Protein AF-A0A846Q2V3-F1 (afdb_monomer_lite)

Sequence (89 aa):
KNMAFMGTSVLNGRGSGIVADTGAKTVLGQIAHSVGSVSPAKAPIQVKIIKFAQFIGYLTLAGAAAIFILGLFIGTSISEIFRTAVSAA

Structure (mmCIF, N/CA/C/O backbone):
data_AF-A0A846Q2V3-F1
#
_entry.id   AF-A0A846Q2V3-F1
#
loop_
_atom_site.group_PDB
_atom_site.id
_atom_site.type_symbol
_atom_site.label_atom_id
_atom_site.label_alt_id
_atom_site.label_comp_id
_atom_site.label_asym_id
_atom_site.label_entity_id
_atom_site.label_seq_id
_atom_site.pdbx_PDB_ins_code
_atom_site.Cartn_x
_atom_site.Cartn_y
_atom_site.Cartn_z
_atom_site.occupancy
_atom_site.B_iso_or_equiv
_atom_site.auth_seq_id
_atom_site.auth_comp_id
_atom_site.auth_asym_id
_atom_site.auth_atom_id
_atom_site.pdbx_PDB_model_num
ATOM 1 N N . LYS A 1 1 ? 22.163 -5.717 -34.984 1.00 66.00 1 LYS A N 1
ATOM 2 C CA . LYS A 1 1 ? 21.410 -4.951 -33.955 1.00 66.00 1 LYS A CA 1
ATOM 3 C C . LYS A 1 1 ? 21.060 -3.591 -34.552 1.00 66.00 1 LYS A C 1
ATOM 5 O O . LYS A 1 1 ? 21.975 -2.918 -34.995 1.00 66.00 1 LYS A O 1
ATOM 10 N N . ASN A 1 2 ? 19.777 -3.241 -34.633 1.00 88.44 2 ASN A N 1
ATOM 11 C CA . ASN A 1 2 ? 19.246 -2.098 -35.398 1.00 88.44 2 ASN A CA 1
ATOM 12 C C . ASN A 1 2 ? 18.326 -1.175 -34.567 1.00 88.44 2 ASN A C 1
ATOM 14 O O . ASN A 1 2 ? 17.579 -0.390 -35.138 1.00 88.44 2 ASN A O 1
ATOM 18 N N . MET A 1 3 ? 18.366 -1.270 -33.236 1.00 92.00 3 MET A N 1
ATOM 19 C CA . MET A 1 3 ? 17.560 -0.448 -32.329 1.00 92.00 3 MET A CA 1
ATOM 20 C C . MET A 1 3 ? 18.446 0.297 -31.335 1.00 92.00 3 MET A C 1
ATOM 22 O O . MET A 1 3 ? 19.395 -0.277 -30.796 1.00 92.00 3 MET A O 1
ATOM 26 N N . ALA A 1 4 ? 18.088 1.552 -31.070 1.00 92.81 4 ALA A N 1
ATOM 27 C CA . ALA A 1 4 ? 18.615 2.366 -29.983 1.00 92.81 4 ALA A CA 1
ATOM 28 C C . ALA A 1 4 ? 17.507 2.593 -28.944 1.00 92.81 4 ALA A C 1
ATOM 30 O O . ALA A 1 4 ? 16.332 2.681 -29.301 1.00 92.81 4 ALA A O 1
ATOM 31 N N . PHE A 1 5 ? 17.875 2.673 -27.665 1.00 93.56 5 PHE A N 1
ATOM 32 C CA . PHE A 1 5 ? 16.916 2.766 -26.563 1.00 93.56 5 PHE A CA 1
ATOM 33 C C . PHE A 1 5 ? 16.992 4.126 -25.868 1.00 93.56 5 PHE A C 1
ATOM 35 O O . PHE A 1 5 ? 18.069 4.707 -25.714 1.00 93.56 5 PHE A O 1
ATOM 42 N N . MET A 1 6 ? 15.839 4.612 -25.406 1.00 90.88 6 MET A N 1
ATOM 43 C CA . MET A 1 6 ? 15.751 5.819 -24.584 1.00 90.88 6 MET A CA 1
ATOM 44 C C . MET A 1 6 ? 16.623 5.674 -23.324 1.00 90.88 6 MET A C 1
ATOM 46 O O . MET A 1 6 ? 16.561 4.648 -22.650 1.00 90.88 6 MET A O 1
ATOM 50 N N . GLY A 1 7 ? 17.427 6.697 -23.014 1.00 89.38 7 GLY A N 1
ATOM 51 C CA . GLY A 1 7 ? 18.343 6.704 -21.863 1.00 89.38 7 GLY A CA 1
ATOM 52 C C . GLY A 1 7 ? 19.732 6.114 -22.128 1.00 89.38 7 GLY A C 1
ATOM 53 O O . GLY A 1 7 ? 20.531 6.020 -21.203 1.00 89.38 7 GLY A O 1
ATOM 54 N N . THR A 1 8 ? 20.039 5.732 -23.372 1.00 92.19 8 THR A N 1
ATOM 55 C CA . THR A 1 8 ? 21.388 5.305 -23.780 1.00 92.19 8 THR A CA 1
ATOM 56 C C . THR A 1 8 ? 22.101 6.401 -24.575 1.00 92.19 8 THR A C 1
ATOM 58 O O . THR A 1 8 ? 21.461 7.136 -25.326 1.00 92.19 8 THR A O 1
ATOM 61 N N . SER A 1 9 ? 23.424 6.502 -24.417 1.00 92.94 9 SER A N 1
ATOM 62 C CA . SER A 1 9 ? 24.270 7.473 -25.128 1.00 92.94 9 SER A CA 1
ATOM 63 C C . SER A 1 9 ? 25.192 6.775 -26.123 1.00 92.94 9 SER A C 1
ATOM 65 O O . SER A 1 9 ? 25.708 5.690 -25.855 1.00 92.94 9 SER A O 1
ATOM 67 N N . VAL A 1 10 ? 25.427 7.408 -27.272 1.00 93.00 10 VAL A N 1
ATOM 68 C CA . VAL A 1 10 ? 26.362 6.914 -28.292 1.00 93.00 10 VAL A CA 1
ATOM 69 C C . VAL A 1 10 ? 27.779 7.346 -27.916 1.00 93.00 10 VAL A C 1
ATOM 71 O O . VAL A 1 10 ? 28.043 8.541 -27.830 1.00 93.00 10 VAL A O 1
ATOM 74 N N . LEU A 1 11 ? 28.691 6.391 -27.694 1.00 94.56 11 LEU A N 1
ATOM 75 C CA . LEU A 1 11 ? 30.080 6.7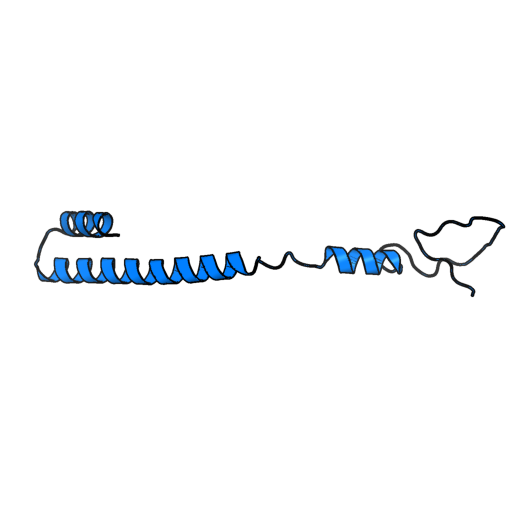03 -27.326 1.00 94.56 11 LEU A CA 1
ATOM 76 C C . LEU A 1 11 ? 30.920 7.168 -28.522 1.00 94.56 11 LEU A C 1
ATOM 78 O O . LEU A 1 11 ? 31.753 8.050 -28.367 1.00 94.56 11 LEU A O 1
ATOM 82 N N . ASN A 1 12 ? 30.727 6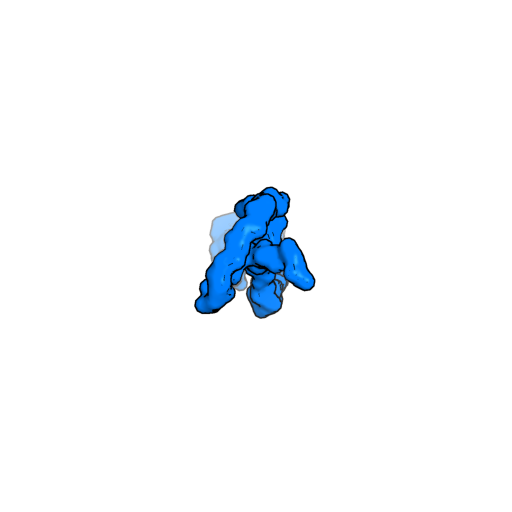.569 -29.700 1.00 93.88 12 ASN A N 1
ATOM 83 C CA . ASN A 1 12 ? 31.473 6.890 -30.918 1.00 93.88 12 ASN A CA 1
ATOM 84 C C . ASN A 1 12 ? 30.625 6.616 -32.168 1.00 93.88 12 ASN A C 1
ATOM 86 O O . ASN A 1 12 ? 29.811 5.693 -32.184 1.00 93.88 12 ASN A O 1
ATOM 90 N N . GLY A 1 13 ? 30.871 7.384 -33.233 1.00 93.88 13 GLY A N 1
ATOM 91 C CA . GLY A 1 13 ? 30.179 7.259 -34.518 1.00 93.88 13 GLY A CA 1
ATOM 92 C C . GLY A 1 13 ? 28.941 8.153 -34.651 1.00 93.88 13 GLY A C 1
ATOM 93 O O . GLY A 1 13 ? 28.632 8.965 -33.781 1.00 93.88 13 GLY A O 1
ATOM 94 N N . ARG A 1 14 ? 28.245 8.031 -35.785 1.00 91.50 14 ARG A N 1
ATOM 95 C CA . ARG A 1 14 ? 26.985 8.731 -36.077 1.00 91.50 14 ARG A CA 1
ATOM 96 C C . ARG A 1 14 ? 25.977 7.741 -36.644 1.00 91.50 14 ARG A C 1
ATOM 98 O O . ARG A 1 14 ? 26.352 6.839 -37.387 1.00 91.50 14 ARG A O 1
ATOM 105 N N . GLY A 1 15 ? 24.708 7.929 -36.306 1.00 90.50 15 GLY A N 1
ATOM 106 C CA . GLY A 1 15 ? 23.603 7.125 -36.810 1.00 90.50 15 GLY A CA 1
ATOM 107 C C . GLY A 1 15 ? 22.354 7.979 -36.977 1.00 90.50 15 GLY A C 1
ATOM 108 O O . GLY A 1 15 ? 22.178 8.969 -36.271 1.00 90.50 15 GLY A O 1
ATOM 109 N N . SER A 1 16 ? 21.505 7.593 -37.921 1.00 92.19 16 SER A N 1
ATOM 110 C CA . SER A 1 16 ? 20.169 8.153 -38.117 1.00 92.19 16 SER A CA 1
ATOM 111 C C . SER A 1 16 ? 19.165 7.006 -38.095 1.00 92.19 16 SER A C 1
ATOM 113 O O . SER A 1 16 ? 19.496 5.885 -38.487 1.00 92.19 16 SER A O 1
ATOM 115 N N . GLY A 1 17 ? 17.958 7.264 -37.605 1.00 92.62 17 GLY A N 1
ATOM 116 C CA . GLY A 1 17 ? 16.929 6.247 -37.444 1.00 92.62 17 GLY A CA 1
ATOM 117 C C . GLY A 1 17 ? 15.548 6.857 -37.259 1.00 92.62 17 GLY A C 1
ATOM 118 O O . GLY A 1 17 ? 15.405 8.059 -37.040 1.00 92.62 17 GLY A O 1
ATOM 119 N N . ILE A 1 18 ? 14.530 6.009 -37.358 1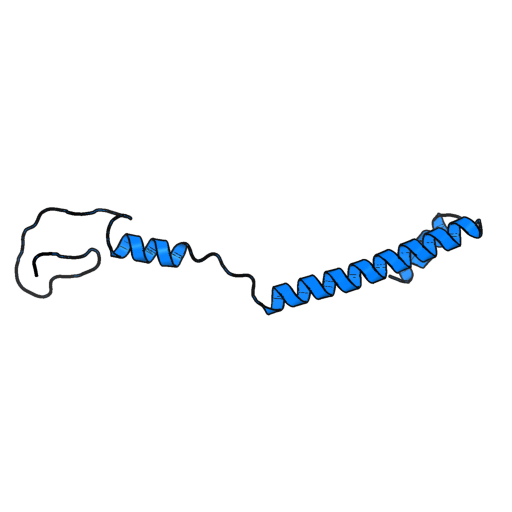.00 95.44 18 ILE A N 1
ATOM 120 C CA . ILE A 1 18 ? 13.130 6.393 -37.174 1.00 95.44 18 ILE A CA 1
ATOM 121 C C . ILE A 1 18 ? 12.762 6.207 -35.701 1.00 95.44 18 ILE A C 1
ATOM 123 O O . ILE A 1 18 ? 13.155 5.224 -35.071 1.00 95.44 18 ILE A O 1
ATOM 127 N N . VAL A 1 19 ? 12.000 7.152 -35.153 1.00 94.94 19 VAL A N 1
ATOM 128 C CA . VAL A 1 19 ? 11.471 7.050 -33.791 1.00 94.94 19 VAL A CA 1
ATOM 129 C C . VAL A 1 19 ? 10.411 5.948 -33.754 1.00 94.94 19 VAL A C 1
ATOM 131 O O . VAL A 1 19 ? 9.353 6.095 -34.358 1.00 94.94 19 VAL A O 1
ATOM 134 N N . ALA A 1 20 ? 10.709 4.848 -33.059 1.00 94.50 20 ALA A N 1
ATOM 135 C CA . ALA A 1 20 ? 9.786 3.722 -32.903 1.00 94.50 20 ALA A CA 1
ATOM 136 C C . ALA A 1 20 ? 8.759 3.958 -31.781 1.00 94.50 20 ALA A C 1
ATOM 138 O O . ALA A 1 20 ? 7.569 3.766 -31.992 1.00 94.50 20 ALA A O 1
ATOM 139 N N . ASP A 1 21 ? 9.214 4.434 -30.616 1.00 94.75 21 ASP A N 1
ATOM 140 C CA . ASP A 1 21 ? 8.381 4.674 -29.433 1.00 94.75 21 ASP A CA 1
ATOM 141 C C . ASP A 1 21 ? 8.795 5.963 -28.712 1.00 94.75 21 ASP A C 1
ATOM 143 O O . ASP A 1 21 ? 9.966 6.351 -28.723 1.00 94.75 21 ASP A O 1
ATOM 147 N N . THR A 1 22 ? 7.841 6.610 -28.033 1.00 93.81 22 THR A N 1
ATOM 148 C CA . THR A 1 22 ? 8.061 7.831 -27.239 1.00 93.81 22 THR A CA 1
ATOM 149 C C . THR A 1 22 ? 7.421 7.744 -25.851 1.00 93.81 22 THR A C 1
ATOM 151 O O . THR A 1 22 ? 6.448 7.020 -25.622 1.00 93.81 22 THR A O 1
ATOM 154 N N . GLY A 1 23 ? 7.995 8.476 -24.890 1.00 91.81 23 GLY A N 1
ATOM 155 C CA . GLY A 1 23 ? 7.473 8.582 -23.525 1.00 91.81 23 GLY A CA 1
ATOM 156 C C . GLY A 1 23 ? 7.329 7.232 -22.814 1.00 91.81 23 GLY A C 1
ATOM 157 O O . GLY A 1 23 ? 8.246 6.408 -22.825 1.00 91.81 23 GLY A O 1
ATOM 158 N N . ALA A 1 24 ? 6.159 7.003 -22.209 1.00 91.31 24 ALA A N 1
ATOM 159 C CA . ALA A 1 24 ? 5.846 5.799 -21.432 1.00 91.31 24 ALA A CA 1
ATOM 160 C C . ALA A 1 24 ? 5.871 4.496 -22.254 1.00 91.31 24 ALA A C 1
ATOM 162 O O . ALA A 1 24 ? 6.022 3.422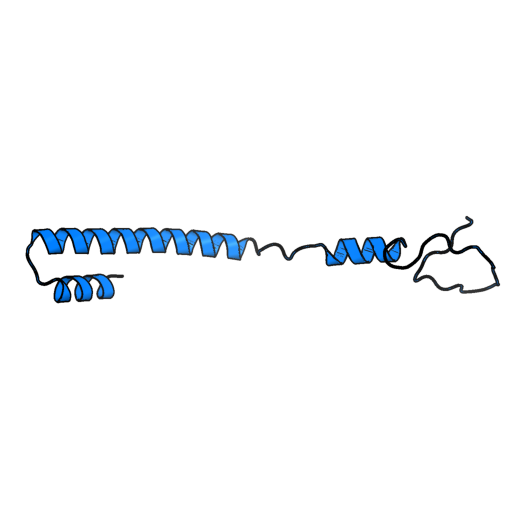 -21.681 1.00 91.31 24 ALA A O 1
ATOM 163 N N . LYS A 1 25 ? 5.746 4.582 -23.586 1.00 92.62 25 LYS A N 1
ATOM 164 C CA . LYS A 1 25 ? 5.789 3.409 -24.472 1.00 92.62 25 LYS A CA 1
ATOM 165 C C . LYS A 1 25 ? 7.210 2.889 -24.695 1.00 92.62 25 LYS A C 1
ATOM 167 O O . LYS A 1 25 ? 7.375 1.725 -25.043 1.00 92.62 25 LYS A O 1
ATOM 172 N N . THR A 1 26 ? 8.233 3.711 -24.448 1.00 94.88 26 THR A N 1
ATOM 173 C CA . THR A 1 26 ? 9.634 3.277 -24.547 1.00 94.88 26 THR A CA 1
ATOM 174 C C . THR A 1 26 ? 9.958 2.208 -23.508 1.00 94.88 26 THR A C 1
ATOM 176 O O . THR A 1 26 ? 9.349 2.163 -22.443 1.00 94.88 26 THR A O 1
ATOM 179 N N . VAL A 1 27 ? 10.979 1.391 -23.767 1.00 92.00 27 VAL A N 1
ATOM 180 C CA . VAL A 1 27 ? 11.442 0.369 -22.811 1.00 92.00 27 VAL A CA 1
ATOM 181 C C . VAL A 1 27 ? 11.768 0.977 -21.441 1.00 92.00 27 VAL A C 1
ATOM 183 O O . VAL A 1 27 ? 11.362 0.440 -20.414 1.00 92.00 27 VAL A O 1
ATOM 186 N N . LEU A 1 28 ? 12.437 2.134 -21.412 1.00 92.75 28 LEU A N 1
ATOM 187 C CA . LEU A 1 28 ? 12.731 2.838 -20.162 1.00 92.75 28 LEU A CA 1
ATOM 188 C C . LEU A 1 28 ? 11.455 3.363 -19.483 1.00 92.75 28 LEU A C 1
ATOM 190 O O . LEU A 1 28 ? 11.327 3.268 -18.265 1.00 92.75 28 LEU A O 1
ATOM 194 N N . GLY A 1 29 ? 10.496 3.870 -20.262 1.00 91.44 29 GLY A N 1
ATOM 195 C CA . GLY A 1 29 ? 9.187 4.302 -19.769 1.00 91.44 29 GLY A CA 1
ATOM 196 C C . GLY A 1 29 ? 8.377 3.164 -19.140 1.00 91.44 29 GLY A C 1
ATOM 197 O O . GLY A 1 29 ? 7.797 3.345 -18.071 1.00 91.44 29 GLY A O 1
ATOM 198 N N . GLN A 1 30 ? 8.408 1.974 -19.742 1.00 90.69 30 GLN A N 1
ATOM 199 C CA . GLN A 1 30 ? 7.760 0.775 -19.205 1.00 90.69 30 GLN A CA 1
ATOM 200 C C . GLN A 1 30 ? 8.401 0.319 -17.887 1.00 90.69 30 GLN A C 1
ATOM 202 O O . GLN A 1 30 ? 7.688 -0.020 -16.941 1.00 90.69 30 GLN A O 1
ATOM 207 N N . ILE A 1 31 ? 9.735 0.366 -17.786 1.00 90.06 31 ILE A N 1
ATOM 208 C CA . ILE A 1 31 ? 10.457 0.064 -16.539 1.00 90.06 31 ILE A CA 1
ATOM 209 C C . ILE A 1 31 ? 10.097 1.084 -15.455 1.00 90.06 31 ILE A C 1
ATOM 211 O O . ILE A 1 31 ? 9.734 0.694 -14.348 1.00 90.06 31 ILE A O 1
ATOM 215 N N . ALA A 1 32 ? 10.140 2.381 -15.772 1.00 88.31 32 ALA A N 1
ATOM 216 C CA . ALA A 1 32 ? 9.797 3.445 -14.831 1.00 88.31 32 ALA A CA 1
ATOM 217 C C . ALA A 1 32 ? 8.357 3.307 -14.313 1.00 88.31 32 ALA A C 1
ATOM 219 O O . ALA A 1 32 ? 8.117 3.445 -13.113 1.00 88.31 32 ALA A O 1
ATOM 220 N N . HIS A 1 33 ? 7.410 2.970 -15.193 1.00 86.94 33 HIS A N 1
ATOM 221 C CA . HIS A 1 33 ? 6.035 2.706 -14.787 1.00 86.94 33 HIS A CA 1
ATOM 222 C C . HIS A 1 33 ? 5.932 1.472 -13.887 1.00 86.94 33 HIS A C 1
ATOM 224 O O . HIS A 1 33 ? 5.292 1.538 -12.842 1.00 86.94 33 HIS A O 1
ATOM 230 N N . SER A 1 34 ? 6.615 0.383 -14.243 1.00 8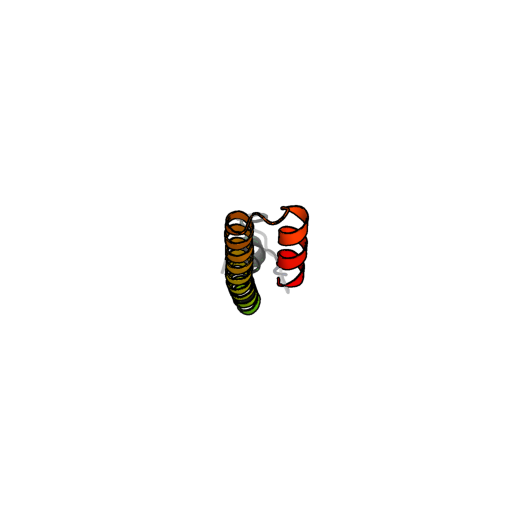4.88 34 SER A N 1
ATOM 231 C CA . SER A 1 34 ? 6.620 -0.854 -13.456 1.00 84.88 34 SER A CA 1
ATOM 232 C C . SER A 1 34 ? 7.167 -0.624 -12.046 1.00 84.88 34 SER A C 1
ATOM 234 O O . SER A 1 34 ? 6.553 -1.062 -11.078 1.00 84.88 34 SER A O 1
ATOM 236 N N . VAL A 1 35 ? 8.255 0.139 -11.910 1.00 84.19 35 VAL A N 1
ATOM 237 C CA . VAL A 1 35 ? 8.846 0.495 -10.610 1.00 84.19 35 VAL A CA 1
ATOM 238 C C . VAL A 1 35 ? 7.935 1.435 -9.815 1.00 84.19 35 VAL A C 1
ATOM 240 O O . VAL A 1 35 ? 7.731 1.223 -8.624 1.00 84.19 35 VAL A O 1
ATOM 243 N N . GLY A 1 36 ? 7.350 2.449 -10.461 1.00 76.62 36 GLY A N 1
ATOM 244 C CA . GLY A 1 36 ? 6.449 3.401 -9.803 1.00 76.62 36 GLY A CA 1
ATOM 245 C C . GLY A 1 36 ? 5.089 2.811 -9.413 1.00 76.62 36 GLY A C 1
ATOM 246 O O . GLY A 1 36 ? 4.467 3.275 -8.462 1.00 76.62 36 GLY A O 1
ATOM 247 N N . SER A 1 37 ? 4.626 1.780 -10.125 1.00 70.12 37 SER A N 1
ATOM 248 C CA . SER A 1 37 ? 3.353 1.091 -9.866 1.00 70.12 37 SER A CA 1
ATOM 249 C C . SER A 1 37 ? 3.396 0.117 -8.689 1.00 70.12 37 SER A C 1
ATOM 251 O O . SER A 1 37 ? 2.354 -0.419 -8.303 1.00 70.12 37 SER A O 1
ATOM 253 N N . VAL A 1 38 ? 4.574 -0.115 -8.097 1.00 71.25 38 VAL A N 1
ATOM 254 C CA . VAL A 1 38 ? 4.695 -0.937 -6.895 1.00 71.25 38 VAL A CA 1
ATOM 255 C C . VAL A 1 38 ? 4.066 -0.168 -5.739 1.00 71.25 38 VAL A C 1
ATOM 257 O O . VAL A 1 38 ? 4.693 0.676 -5.102 1.00 71.25 38 VAL A O 1
ATOM 260 N N . SER A 1 39 ? 2.788 -0.447 -5.488 1.00 62.72 39 SER A N 1
ATOM 261 C CA . SER A 1 39 ? 2.084 0.084 -4.329 1.00 62.72 39 SER A CA 1
ATOM 262 C C . SER A 1 39 ? 2.873 -0.287 -3.069 1.00 62.72 39 SER A C 1
ATOM 264 O O . SER A 1 39 ? 3.301 -1.443 -2.956 1.00 62.72 39 SER A O 1
ATOM 266 N N . PRO A 1 40 ? 3.095 0.649 -2.129 1.00 67.00 40 PRO A N 1
ATOM 267 C CA . PRO A 1 40 ? 3.783 0.330 -0.891 1.00 67.00 40 PRO A CA 1
ATOM 268 C C . PRO A 1 40 ? 2.988 -0.751 -0.160 1.00 67.00 40 PRO A C 1
ATOM 270 O O . PRO A 1 40 ? 1.907 -0.510 0.383 1.00 67.00 40 PRO A O 1
ATOM 273 N N . ALA A 1 41 ? 3.517 -1.973 -0.175 1.00 69.19 41 ALA A N 1
ATOM 274 C CA . ALA A 1 41 ? 2.944 -3.067 0.581 1.00 69.19 41 ALA A CA 1
ATOM 275 C C . ALA A 1 41 ? 2.978 -2.682 2.064 1.00 69.19 41 ALA A C 1
ATOM 277 O O . ALA A 1 41 ? 4.019 -2.270 2.583 1.00 69.19 41 ALA A O 1
ATOM 278 N N . LYS A 1 42 ? 1.840 -2.806 2.762 1.00 72.06 42 LYS A N 1
ATOM 279 C CA . LYS A 1 42 ? 1.812 -2.620 4.220 1.00 72.06 42 LYS A CA 1
ATOM 280 C C . LYS A 1 42 ? 2.840 -3.560 4.840 1.00 72.06 42 LYS A C 1
ATOM 282 O O . LYS A 1 42 ? 2.830 -4.758 4.551 1.00 72.06 42 LYS A O 1
ATOM 287 N N . ALA A 1 43 ? 3.711 -3.026 5.695 1.00 84.44 43 ALA A N 1
ATOM 288 C CA . ALA A 1 43 ? 4.752 -3.824 6.326 1.00 84.44 43 ALA A CA 1
ATOM 289 C C . ALA A 1 43 ? 4.112 -5.014 7.074 1.00 84.44 43 ALA A C 1
ATOM 291 O O . ALA A 1 43 ? 3.125 -4.811 7.791 1.00 84.44 43 ALA A O 1
ATOM 292 N N . PRO A 1 44 ? 4.654 -6.245 6.970 1.00 83.75 44 PRO A N 1
ATOM 293 C CA . PRO A 1 44 ? 4.062 -7.426 7.606 1.00 83.75 44 PRO A CA 1
ATOM 294 C C . PRO A 1 44 ? 3.811 -7.251 9.111 1.00 83.75 44 PRO A C 1
ATOM 296 O O . PRO A 1 44 ? 2.839 -7.777 9.652 1.00 83.75 44 PRO A O 1
ATOM 299 N N . ILE A 1 45 ? 4.657 -6.469 9.788 1.00 87.88 45 ILE A N 1
ATOM 300 C CA . ILE A 1 45 ? 4.498 -6.132 11.204 1.00 87.88 45 ILE A CA 1
ATOM 301 C C . ILE A 1 45 ? 3.305 -5.203 11.463 1.00 87.88 45 ILE A C 1
ATOM 303 O O . ILE A 1 45 ? 2.570 -5.408 12.424 1.00 87.88 45 ILE A O 1
ATOM 307 N N . GLN A 1 46 ? 3.045 -4.241 10.575 1.00 86.44 46 GLN A N 1
ATOM 308 C CA . GLN A 1 46 ? 1.921 -3.313 10.695 1.00 86.44 46 GLN A CA 1
ATOM 309 C C . GLN A 1 46 ? 0.586 -4.058 10.594 1.00 86.44 46 GLN A C 1
ATOM 311 O O . GLN A 1 46 ? -0.335 -3.797 11.363 1.00 86.44 46 GLN A O 1
ATOM 316 N N . VAL A 1 47 ? 0.503 -5.050 9.703 1.00 88.50 47 VAL A N 1
ATOM 317 C CA . VAL A 1 47 ? -0.679 -5.918 9.584 1.00 88.50 47 VAL A CA 1
ATOM 318 C C . VAL A 1 47 ? -0.919 -6.707 10.874 1.00 88.50 47 VAL A C 1
ATOM 320 O O . VAL A 1 47 ? -2.061 -6.826 11.316 1.00 88.50 47 VAL A O 1
ATOM 323 N N . LYS A 1 48 ? 0.144 -7.220 11.507 1.00 90.06 48 LYS A N 1
ATOM 324 C CA . LYS A 1 48 ? 0.045 -7.949 12.781 1.00 90.06 48 LYS A CA 1
ATOM 325 C C . LYS A 1 48 ? -0.394 -7.042 13.934 1.00 90.06 48 LYS A C 1
ATOM 327 O O . LYS A 1 48 ? -1.277 -7.437 14.687 1.00 90.06 48 LYS A O 1
ATOM 332 N N . ILE A 1 49 ? 0.159 -5.830 14.033 1.00 93.38 49 ILE A N 1
ATOM 333 C CA . ILE A 1 49 ? -0.214 -4.850 15.067 1.00 93.38 49 ILE A CA 1
ATOM 334 C C . ILE A 1 49 ? -1.687 -4.459 14.939 1.00 93.38 49 ILE A C 1
ATOM 336 O O . ILE A 1 49 ? -2.393 -4.445 15.940 1.00 93.38 49 ILE A O 1
ATOM 340 N N . ILE A 1 50 ? -2.177 -4.204 13.721 1.00 92.81 50 ILE A N 1
ATOM 341 C CA . ILE A 1 50 ? -3.588 -3.853 13.502 1.00 92.81 50 ILE A CA 1
ATOM 342 C C . ILE A 1 50 ? -4.506 -4.997 13.944 1.00 92.81 50 ILE A C 1
ATOM 344 O O . ILE A 1 50 ? -5.473 -4.755 14.659 1.00 92.81 50 ILE A O 1
ATOM 348 N N . LYS A 1 51 ? -4.186 -6.245 13.577 1.00 92.62 51 LYS A N 1
ATOM 349 C CA . LYS A 1 51 ? -4.968 -7.414 14.012 1.00 92.62 51 LYS A CA 1
ATOM 350 C C . LYS A 1 51 ? -4.965 -7.581 15.532 1.00 92.62 51 LYS A C 1
ATOM 352 O O . LYS A 1 51 ? -6.003 -7.884 16.110 1.00 92.62 51 LYS A O 1
ATOM 357 N N . PHE A 1 52 ? -3.820 -7.363 16.174 1.00 94.94 52 PHE A N 1
ATOM 358 C CA . PHE A 1 52 ? -3.707 -7.413 17.629 1.00 94.94 52 PHE A CA 1
ATOM 359 C C . PHE A 1 52 ? -4.525 -6.303 18.305 1.00 94.94 52 PHE A C 1
ATOM 361 O O . PHE A 1 52 ? -5.298 -6.581 19.216 1.00 94.94 52 PHE A O 1
ATOM 368 N N . ALA A 1 53 ? -4.429 -5.067 17.810 1.00 94.25 53 ALA A N 1
ATOM 369 C CA . ALA A 1 53 ? -5.204 -3.936 18.315 1.00 94.25 53 ALA A CA 1
ATOM 370 C C . ALA A 1 53 ? -6.715 -4.165 18.166 1.00 94.25 53 ALA A C 1
ATOM 372 O O . ALA A 1 53 ? -7.471 -3.886 19.091 1.00 94.25 53 ALA A O 1
ATOM 373 N N . GLN A 1 54 ? -7.155 -4.728 17.037 1.00 94.31 54 GLN A N 1
ATOM 374 C CA . GLN A 1 54 ? -8.555 -5.106 16.836 1.00 94.31 54 GLN A CA 1
ATOM 375 C C . GLN A 1 54 ? -8.999 -6.191 17.818 1.00 94.31 54 GLN A C 1
ATOM 377 O O . GLN A 1 54 ? -10.079 -6.079 18.385 1.00 94.31 54 GLN A O 1
ATOM 382 N N . PHE A 1 55 ? -8.170 -7.209 18.063 1.00 95.31 55 PHE A N 1
ATOM 383 C CA . PHE A 1 55 ? -8.484 -8.261 19.028 1.00 95.31 55 PHE A CA 1
ATOM 384 C C . PHE A 1 55 ? -8.685 -7.706 20.446 1.00 95.31 55 PHE A C 1
ATOM 386 O O . PHE A 1 55 ? -9.708 -7.982 21.070 1.00 95.31 55 PHE A O 1
ATOM 393 N N . ILE A 1 56 ? -7.753 -6.874 20.925 1.00 94.56 56 ILE A N 1
ATOM 394 C CA . ILE A 1 56 ? -7.880 -6.213 22.231 1.00 94.56 56 ILE A CA 1
ATOM 395 C C . ILE A 1 56 ? -9.100 -5.284 22.254 1.00 94.56 56 ILE A C 1
ATOM 397 O O . ILE A 1 56 ? -9.860 -5.318 23.215 1.00 94.56 56 ILE A O 1
ATOM 401 N N . GLY A 1 57 ? -9.340 -4.523 21.183 1.00 94.00 57 GLY A N 1
ATOM 402 C CA . GLY A 1 57 ? -10.496 -3.630 21.073 1.00 94.00 57 GLY A CA 1
ATOM 403 C C . GLY A 1 57 ? -11.844 -4.354 21.138 1.00 94.00 57 GLY A C 1
ATOM 404 O O . GLY A 1 57 ? -12.771 -3.869 21.779 1.00 94.00 57 GLY A O 1
ATOM 405 N N . TYR A 1 58 ? -11.968 -5.537 20.529 1.00 94.94 58 TYR A N 1
ATOM 406 C CA . TYR A 1 58 ? -13.181 -6.349 20.669 1.00 94.94 58 TYR A CA 1
ATOM 407 C C . TYR A 1 58 ? -13.356 -6.878 22.095 1.00 94.94 58 TYR A C 1
ATOM 409 O O . TYR A 1 58 ? -14.481 -6.924 22.590 1.00 94.94 58 TYR A O 1
ATOM 417 N N . LEU A 1 59 ? -12.259 -7.246 22.763 1.00 93.69 59 LEU A N 1
ATOM 418 C CA . LEU A 1 59 ? -12.294 -7.738 24.138 1.00 93.69 59 LEU A CA 1
ATOM 419 C C . LEU A 1 59 ? -12.732 -6.641 25.121 1.00 93.69 59 LEU A C 1
ATOM 421 O O . LEU A 1 59 ? -13.601 -6.881 25.958 1.00 93.69 59 LEU A O 1
ATOM 425 N N . THR A 1 60 ? -12.184 -5.429 24.990 1.00 91.38 60 THR A N 1
ATOM 426 C CA . THR A 1 60 ? -12.559 -4.287 25.837 1.00 91.38 60 THR A CA 1
ATOM 427 C C . THR A 1 60 ? -13.988 -3.829 25.568 1.00 91.38 60 THR A C 1
ATOM 429 O O . THR A 1 60 ? -14.737 -3.588 26.513 1.00 91.38 60 THR A O 1
ATOM 432 N N . LEU A 1 61 ? -14.417 -3.794 24.301 1.00 90.94 61 LEU A N 1
ATOM 433 C CA . LEU A 1 61 ? -15.797 -3.461 23.942 1.00 90.94 61 LEU A CA 1
ATOM 434 C C . LEU A 1 61 ? -16.800 -4.474 24.518 1.00 90.94 61 LEU A C 1
ATOM 436 O O . LEU A 1 61 ? -17.841 -4.077 25.040 1.00 90.94 61 LEU A O 1
ATOM 440 N N . ALA A 1 62 ? -16.478 -5.770 24.467 1.00 92.00 62 ALA A N 1
ATOM 441 C CA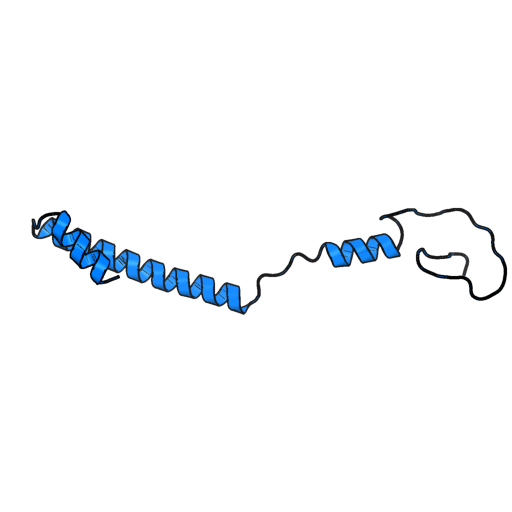 . ALA A 1 62 ? -17.306 -6.815 25.063 1.00 92.00 62 ALA A CA 1
ATOM 442 C C . ALA A 1 62 ? -17.392 -6.678 26.593 1.00 92.00 62 ALA A C 1
ATOM 444 O O . ALA A 1 62 ? -18.483 -6.784 27.155 1.00 92.00 62 ALA A O 1
ATOM 445 N N . GLY A 1 63 ? -16.269 -6.389 27.261 1.00 89.38 63 GLY A N 1
ATOM 446 C CA . GLY A 1 63 ? -16.234 -6.136 28.704 1.00 89.38 63 GLY A CA 1
ATOM 447 C C . GLY A 1 63 ? -17.073 -4.921 29.110 1.00 89.38 63 GLY A C 1
ATOM 448 O O . GLY A 1 63 ? -17.902 -5.015 30.016 1.00 89.38 63 GLY A O 1
ATOM 449 N N . ALA A 1 64 ? -16.932 -3.804 28.392 1.00 86.31 64 ALA A N 1
ATOM 450 C CA . ALA A 1 64 ? -17.724 -2.600 28.628 1.00 86.31 64 ALA A CA 1
ATOM 451 C C . ALA A 1 64 ? -19.230 -2.847 28.424 1.00 86.31 64 ALA A C 1
ATOM 453 O O . ALA A 1 64 ? -20.042 -2.432 29.252 1.00 86.31 64 ALA A O 1
ATOM 454 N N . ALA A 1 65 ? -19.609 -3.574 27.367 1.00 87.94 65 ALA A N 1
ATOM 455 C CA . ALA A 1 65 ? -21.000 -3.944 27.116 1.00 87.94 65 ALA A CA 1
ATOM 456 C C . ALA A 1 65 ? -21.571 -4.841 28.228 1.00 87.94 65 ALA A C 1
ATOM 458 O O . ALA A 1 65 ? -22.702 -4.627 28.664 1.00 87.94 65 ALA A O 1
ATOM 459 N N . ALA A 1 66 ? -20.789 -5.802 28.730 1.00 87.94 66 ALA A N 1
ATOM 460 C CA . ALA A 1 66 ? -21.203 -6.660 29.836 1.00 87.94 66 ALA A CA 1
ATOM 461 C C . ALA A 1 66 ? -21.473 -5.848 31.114 1.00 87.94 66 ALA A C 1
ATOM 463 O O . ALA A 1 66 ? -22.542 -5.990 31.707 1.00 87.94 66 ALA A O 1
ATOM 464 N N . ILE A 1 67 ? -20.554 -4.951 31.496 1.00 85.06 67 ILE A N 1
ATOM 465 C CA . ILE A 1 67 ? -20.719 -4.062 32.660 1.00 85.06 67 ILE A CA 1
ATOM 466 C C . ILE A 1 67 ? -21.963 -3.180 32.497 1.00 85.06 67 ILE A C 1
ATOM 468 O O . ILE A 1 67 ? -22.735 -3.024 33.442 1.00 85.06 67 ILE A O 1
ATOM 472 N N . PHE A 1 68 ? -22.190 -2.643 31.295 1.00 82.94 68 PHE A N 1
ATOM 473 C CA . PHE A 1 68 ? -23.354 -1.810 31.005 1.00 82.94 68 PHE A CA 1
ATOM 474 C C . PHE A 1 68 ? -24.678 -2.567 31.189 1.00 82.94 68 PHE A C 1
ATOM 476 O O . PHE A 1 68 ? -25.596 -2.059 31.834 1.00 82.94 68 PHE A O 1
ATOM 483 N N . ILE A 1 69 ? -24.765 -3.803 30.685 1.00 84.94 69 ILE A N 1
ATOM 484 C CA . ILE A 1 69 ? -25.951 -4.660 30.838 1.00 84.94 69 ILE A CA 1
ATOM 485 C C . ILE A 1 69 ? -26.178 -5.016 32.313 1.00 84.94 69 ILE A C 1
ATOM 487 O O . ILE A 1 69 ? -27.295 -4.882 32.808 1.00 84.94 69 ILE A O 1
ATOM 491 N N . LEU A 1 70 ? -25.125 -5.423 33.030 1.00 83.88 70 LEU A N 1
ATOM 492 C CA . LEU A 1 70 ? -25.186 -5.728 34.465 1.00 83.88 70 LEU A CA 1
ATOM 493 C C . LEU A 1 70 ? -25.677 -4.527 35.287 1.00 83.88 70 LEU A C 1
ATOM 495 O O . LEU A 1 70 ? -26.548 -4.685 36.140 1.00 83.88 70 LEU A O 1
ATOM 499 N N . GLY A 1 71 ? -25.173 -3.327 34.996 1.00 79.38 71 GLY A N 1
ATOM 500 C CA . GLY A 1 71 ? -25.604 -2.097 35.658 1.00 79.38 71 GLY A CA 1
ATOM 501 C C . GLY A 1 71 ? -27.081 -1.768 35.416 1.00 79.38 71 GLY A C 1
ATOM 502 O O . GLY A 1 71 ? -27.789 -1.403 36.352 1.00 79.38 71 GLY A O 1
ATOM 503 N N . LEU A 1 72 ? -27.578 -1.972 34.190 1.00 80.75 72 LEU A N 1
ATOM 504 C CA . LEU A 1 72 ? -28.998 -1.779 33.876 1.00 80.75 72 LEU A CA 1
ATOM 505 C C . LEU A 1 72 ? -29.908 -2.730 34.668 1.00 80.75 72 LEU A C 1
ATOM 507 O O . LEU A 1 72 ? -30.954 -2.299 35.148 1.00 80.75 72 LEU A O 1
ATOM 511 N N . PHE A 1 73 ? -29.510 -3.995 34.850 1.00 79.00 73 PHE A N 1
ATOM 512 C CA . PHE A 1 73 ? -30.272 -4.957 35.661 1.00 79.00 73 PHE A CA 1
ATOM 513 C C . PHE A 1 73 ? -30.285 -4.614 37.157 1.00 79.00 73 PHE A C 1
ATOM 515 O O . PHE A 1 73 ? -31.254 -4.924 37.845 1.00 79.00 73 PHE A O 1
ATOM 522 N N . ILE A 1 74 ? -29.227 -3.974 37.657 1.00 77.75 74 ILE A N 1
ATOM 523 C CA . ILE A 1 74 ? -29.086 -3.565 39.062 1.00 77.75 74 ILE A CA 1
ATOM 524 C C . ILE A 1 74 ? -29.863 -2.271 39.376 1.00 77.75 74 ILE A C 1
ATOM 526 O O . ILE A 1 74 ? -30.094 -1.963 40.544 1.00 77.75 74 ILE A O 1
ATOM 530 N N . GLY A 1 75 ? -30.325 -1.535 38.358 1.00 68.06 75 GLY A N 1
ATOM 531 C CA . GLY A 1 75 ? -31.099 -0.303 38.540 1.00 68.06 75 GLY A CA 1
ATOM 532 C C . GLY A 1 75 ? -30.261 0.894 39.004 1.00 68.06 75 GLY A C 1
ATOM 533 O O . GLY A 1 75 ? -30.811 1.871 39.511 1.00 68.06 75 GLY A O 1
ATOM 534 N N . THR A 1 76 ? -28.935 0.836 38.847 1.00 65.25 76 THR A N 1
ATOM 535 C CA . THR A 1 76 ? -28.030 1.957 39.125 1.00 65.25 76 THR A CA 1
ATOM 536 C C . THR A 1 76 ? -28.143 3.044 38.058 1.00 65.25 76 THR A C 1
ATOM 538 O O . THR A 1 76 ? -28.505 2.802 36.905 1.00 65.25 76 THR A O 1
ATOM 541 N N . SER A 1 77 ? -27.840 4.287 38.443 1.00 75.44 77 SER A N 1
ATOM 542 C CA . SER A 1 77 ? -27.907 5.423 37.521 1.00 75.44 77 SER A CA 1
ATOM 543 C C . SER A 1 77 ? -26.932 5.229 36.354 1.00 75.44 77 SER A C 1
ATOM 545 O O . SER A 1 77 ? -25.750 4.956 36.566 1.00 75.44 77 SER A O 1
ATOM 547 N N . ILE A 1 78 ? -27.402 5.445 35.120 1.00 70.06 78 ILE A N 1
ATOM 548 C CA . ILE A 1 78 ? -26.610 5.340 33.873 1.00 70.06 78 ILE A CA 1
ATOM 549 C C . ILE A 1 78 ? -25.283 6.113 33.951 1.00 70.06 78 ILE A C 1
ATOM 551 O O . ILE A 1 78 ? -24.259 5.656 33.441 1.00 70.06 78 ILE A O 1
ATOM 555 N N . SER A 1 79 ? -25.279 7.248 34.650 1.00 71.31 79 SER A N 1
ATOM 556 C CA . SER A 1 79 ? -24.107 8.093 34.893 1.00 71.31 79 SER A CA 1
ATOM 557 C C . SER A 1 79 ? -22.976 7.375 35.639 1.00 71.31 79 SER A C 1
ATOM 559 O O . SER A 1 79 ? -21.799 7.639 35.395 1.00 71.31 79 SER A O 1
ATOM 561 N N . GLU A 1 80 ? -23.323 6.490 36.569 1.00 71.88 80 GLU A N 1
ATOM 562 C CA . GLU A 1 80 ? -22.377 5.806 37.451 1.00 71.88 80 GLU A CA 1
ATOM 563 C C . GLU A 1 80 ? -21.778 4.579 36.757 1.00 71.88 80 GLU A C 1
ATOM 565 O O . GLU A 1 80 ? -20.560 4.398 36.774 1.00 71.88 80 GLU A O 1
ATOM 570 N N . ILE A 1 81 ? -22.620 3.837 36.028 1.00 73.75 81 ILE A N 1
ATOM 571 C CA . ILE A 1 81 ? -22.242 2.696 35.181 1.00 73.75 81 ILE A CA 1
ATOM 572 C C . ILE A 1 81 ? -21.254 3.135 34.092 1.00 73.75 81 ILE A C 1
ATOM 574 O O . ILE A 1 81 ? -20.252 2.466 33.845 1.00 73.75 81 ILE A O 1
ATOM 578 N N . PHE A 1 82 ? -21.495 4.293 33.466 1.00 72.31 82 PHE A N 1
ATOM 579 C CA . PHE A 1 82 ? -20.596 4.826 32.443 1.00 72.31 82 PHE A CA 1
ATOM 580 C C . PHE A 1 82 ? -19.213 5.175 33.014 1.00 72.31 82 PHE A C 1
ATOM 582 O O . PHE A 1 82 ? -18.194 4.857 32.402 1.00 72.31 82 PHE A O 1
ATOM 589 N N . ARG A 1 83 ? -19.154 5.775 34.215 1.00 76.62 83 ARG A N 1
ATOM 590 C CA . ARG A 1 83 ? -17.880 6.099 34.883 1.00 76.62 83 ARG A CA 1
ATOM 591 C C . ARG A 1 83 ? -17.078 4.850 35.247 1.00 76.62 83 ARG A C 1
ATOM 593 O O . ARG A 1 83 ? -15.864 4.849 35.066 1.00 76.62 83 ARG A O 1
ATOM 600 N N . THR A 1 84 ? -17.734 3.792 35.727 1.00 74.50 84 THR A N 1
ATOM 601 C CA . THR A 1 84 ? -17.044 2.534 36.064 1.00 74.50 84 THR A CA 1
ATOM 602 C C . THR A 1 84 ? -16.559 1.803 34.817 1.00 74.50 84 THR A C 1
ATOM 604 O O . THR A 1 84 ? -15.434 1.313 34.804 1.00 74.50 84 THR A O 1
ATOM 607 N N . ALA A 1 85 ? -17.362 1.775 33.750 1.00 70.56 85 ALA A N 1
ATOM 608 C CA . ALA A 1 85 ? -16.995 1.117 32.500 1.00 70.56 85 ALA A CA 1
ATOM 609 C C . ALA A 1 85 ? -15.801 1.793 31.800 1.00 70.56 85 ALA A C 1
ATOM 611 O O . ALA A 1 85 ? -14.887 1.099 31.368 1.00 70.56 85 ALA A O 1
ATOM 612 N N . VAL A 1 86 ? -15.767 3.132 31.736 1.00 76.38 86 VAL A N 1
ATOM 613 C CA . VAL A 1 86 ? -14.640 3.875 31.134 1.00 76.38 86 VAL A CA 1
ATOM 614 C C . VAL A 1 86 ? -13.365 3.759 31.971 1.00 76.38 86 VAL A C 1
ATOM 616 O O . VAL A 1 86 ? -12.279 3.775 31.413 1.00 76.38 86 VAL A O 1
ATOM 619 N N . SER A 1 87 ? -13.471 3.617 33.296 1.00 77.12 87 SER A N 1
ATOM 620 C CA . SER A 1 87 ? -12.298 3.397 34.152 1.00 77.12 87 SER A CA 1
ATOM 621 C C . SER A 1 87 ? -11.724 1.979 34.054 1.00 77.12 87 SER A C 1
ATOM 623 O O . SER A 1 87 ? -10.585 1.772 34.468 1.00 77.12 87 SER A O 1
ATOM 625 N N . ALA A 1 88 ? -12.518 1.003 33.606 1.00 70.19 88 ALA A N 1
ATOM 626 C CA . ALA A 1 88 ? -12.119 -0.400 33.503 1.00 70.19 88 ALA A CA 1
ATOM 627 C C . ALA A 1 88 ? -11.577 -0.782 32.112 1.00 70.19 88 ALA A C 1
ATOM 629 O O . ALA A 1 88 ? -10.943 -1.831 31.983 1.00 70.19 88 ALA A O 1
ATOM 630 N N . ALA A 1 89 ? -11.857 0.037 31.094 1.00 60.31 89 ALA A N 1
ATOM 631 C CA . ALA A 1 89 ? -11.366 -0.101 29.722 1.00 60.31 89 ALA A CA 1
ATOM 632 C C . ALA A 1 89 ? -10.041 0.649 29.522 1.00 60.31 89 ALA A C 1
ATOM 634 O O . ALA A 1 89 ? -9.213 0.140 28.733 1.00 60.31 89 ALA A O 1
#

pLDDT: mean 85.21, std 9.56, range [60.31, 95.44]

Secondary structure (DSSP, 8-state):
-----TT----SS---------GGGSHHHHHHHHHHT---PPPHHHHHHHHHHHHHHHHHHHHHHHHHHHHHHHT--HHHHHHHHHHH-

Foldseek 3Di:
DQDDFPPDDDPDDDDDDDDPDDALRTPVNVVVCVVVVPDPDDDPVNVVVVVVVVVVVVVLVVVLVVLQVVCVVVVDDSVVSVVVSVVVD

Radius of gyration: 31.98 Å; chains: 1; bounding box: 63×17×77 Å